Protein AF-A0A6C0CPL9-F1 (afdb_monomer)

Organism: NCBI:txid1070528

Solvent-accessible surface area (backbone atoms only — 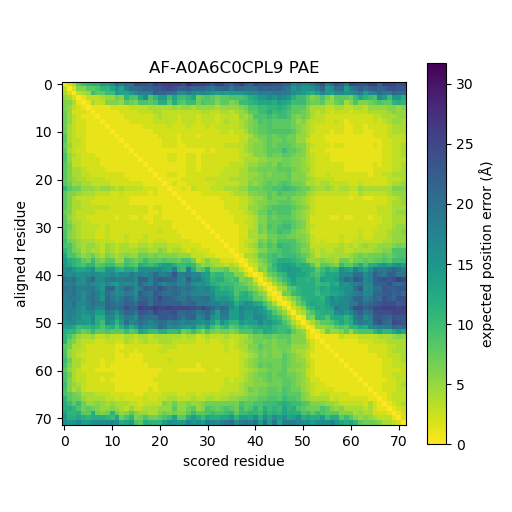not comparable to full-atom values): 4141 Å² total; per-residue (Å²): 126,76,63,63,40,55,50,51,45,53,49,32,21,49,49,13,44,48,31,78,79,37,73,68,46,54,64,52,50,52,50,50,51,51,51,51,47,59,75,63,64,63,69,89,58,99,73,68,97,68,71,75,48,71,68,58,42,53,48,34,18,49,49,21,44,46,47,64,68,76,76,107

Mean predicted aligned error: 6.82 Å

Structure (mmCIF, N/CA/C/O backbone):
data_AF-A0A6C0CPL9-F1
#
_entry.id   AF-A0A6C0CPL9-F1
#
loop_
_atom_site.group_PDB
_atom_site.id
_atom_site.type_symbol
_atom_site.label_atom_id
_atom_site.label_alt_id
_atom_site.label_comp_id
_atom_site.label_asym_id
_atom_site.label_entity_id
_atom_site.label_seq_id
_atom_site.pdbx_PDB_ins_code
_atom_site.Cartn_x
_atom_site.Cartn_y
_atom_site.Cartn_z
_atom_site.occupancy
_atom_site.B_iso_or_equiv
_atom_site.auth_seq_id
_atom_site.auth_comp_id
_atom_site.auth_asym_id
_atom_site.auth_atom_id
_atom_site.pdbx_PDB_model_num
ATOM 1 N N . MET A 1 1 ? 19.115 5.055 -1.690 1.00 50.16 1 MET A N 1
ATOM 2 C CA . MET A 1 1 ? 18.181 4.068 -2.277 1.00 50.16 1 MET A CA 1
ATOM 3 C C . MET A 1 1 ? 17.361 3.292 -1.235 1.00 50.16 1 MET A C 1
ATOM 5 O O . MET A 1 1 ? 16.266 2.893 -1.581 1.00 50.16 1 MET A O 1
ATOM 9 N N . GLY A 1 2 ? 17.786 3.148 0.035 1.00 51.09 2 GLY A N 1
ATOM 10 C CA . GLY A 1 2 ? 17.016 2.398 1.055 1.00 51.09 2 GLY A CA 1
ATOM 11 C C . GLY A 1 2 ? 15.818 3.108 1.722 1.00 51.09 2 GLY A C 1
ATOM 12 O O . GLY A 1 2 ? 14.909 2.430 2.180 1.00 51.09 2 GLY A O 1
ATOM 13 N N . ASN A 1 3 ? 15.766 4.449 1.759 1.00 61.03 3 ASN A N 1
ATOM 14 C CA . ASN A 1 3 ? 14.695 5.165 2.484 1.00 61.03 3 ASN A CA 1
ATOM 15 C C . ASN A 1 3 ? 13.409 5.389 1.677 1.00 61.03 3 ASN A C 1
ATOM 17 O O . ASN A 1 3 ? 12.331 5.396 2.255 1.00 61.03 3 ASN A O 1
ATOM 21 N N . VAL A 1 4 ? 13.499 5.587 0.359 1.00 63.59 4 VAL A N 1
ATOM 22 C CA . VAL A 1 4 ? 12.325 5.953 -0.458 1.00 63.59 4 VAL A CA 1
ATOM 23 C C . VAL A 1 4 ? 11.365 4.768 -0.607 1.00 63.59 4 VAL A C 1
ATOM 25 O O . VAL A 1 4 ? 10.168 4.936 -0.412 1.00 63.59 4 VAL A O 1
ATOM 28 N N . SER A 1 5 ? 11.903 3.566 -0.836 1.00 75.31 5 SER A N 1
ATOM 29 C CA . SER A 1 5 ? 11.127 2.319 -0.909 1.00 75.31 5 SER A CA 1
ATOM 30 C C . SER A 1 5 ? 10.431 1.992 0.418 1.00 75.31 5 SER A C 1
ATOM 32 O O . SER A 1 5 ? 9.240 1.699 0.446 1.00 75.31 5 SER A O 1
ATOM 34 N N . LEU A 1 6 ? 11.124 2.148 1.553 1.00 81.81 6 LEU A N 1
ATOM 35 C CA . LEU A 1 6 ? 10.509 1.941 2.867 1.00 81.81 6 LEU A CA 1
ATOM 36 C C . LEU A 1 6 ? 9.364 2.931 3.134 1.00 81.81 6 LEU A C 1
ATOM 38 O O . LEU A 1 6 ? 8.326 2.543 3.662 1.00 81.81 6 LEU A O 1
ATOM 42 N N . ILE A 1 7 ? 9.535 4.202 2.760 1.00 85.94 7 ILE A N 1
ATOM 43 C CA . ILE A 1 7 ? 8.482 5.214 2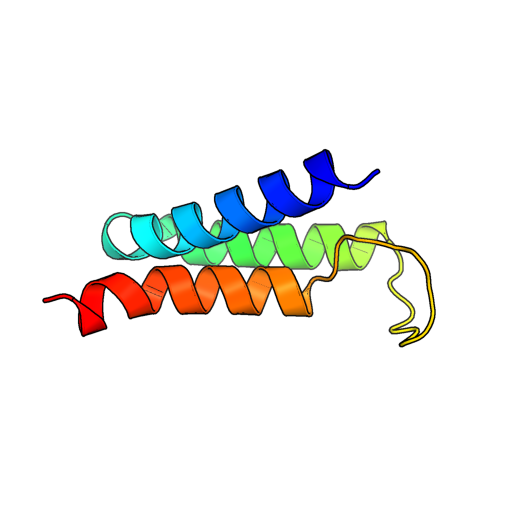.898 1.00 85.94 7 ILE A CA 1
ATOM 44 C C . ILE A 1 7 ? 7.274 4.861 2.019 1.00 85.94 7 ILE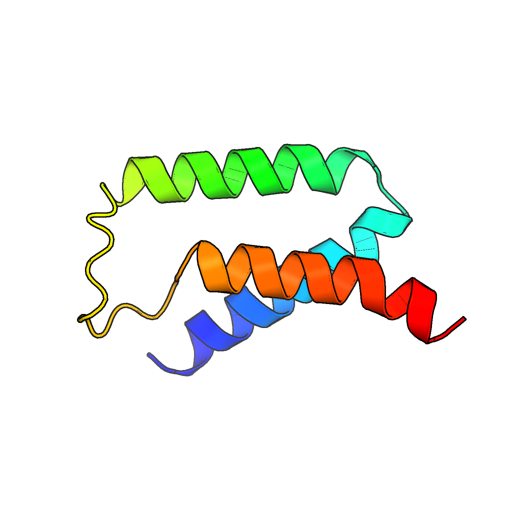 A C 1
ATOM 46 O O . ILE A 1 7 ? 6.147 4.955 2.500 1.00 85.94 7 ILE A O 1
ATOM 50 N N . ASN A 1 8 ? 7.494 4.410 0.780 1.00 85.94 8 ASN A N 1
ATOM 51 C CA . ASN A 1 8 ? 6.428 3.980 -0.130 1.00 85.94 8 ASN A CA 1
ATOM 52 C C . ASN A 1 8 ? 5.588 2.849 0.493 1.00 85.94 8 ASN A C 1
ATOM 54 O O . ASN A 1 8 ? 4.372 2.953 0.643 1.00 85.94 8 ASN A O 1
ATOM 58 N N . HIS A 1 9 ? 6.266 1.831 1.015 1.00 88.12 9 HIS A N 1
ATOM 59 C CA . HIS A 1 9 ? 5.660 0.719 1.741 1.00 88.12 9 HIS A CA 1
ATOM 60 C C . HIS A 1 9 ? 4.844 1.155 2.977 1.00 88.12 9 HIS A C 1
ATOM 62 O O . HIS A 1 9 ? 3.732 0.666 3.196 1.00 88.12 9 HIS A O 1
ATOM 68 N N . ILE A 1 10 ? 5.357 2.101 3.777 1.00 92.31 10 ILE A N 1
ATOM 69 C CA . ILE A 1 10 ? 4.640 2.658 4.940 1.00 92.31 10 ILE A CA 1
ATOM 70 C C . ILE A 1 10 ? 3.372 3.401 4.501 1.00 92.31 10 ILE A C 1
ATOM 72 O O . ILE A 1 10 ? 2.326 3.281 5.149 1.00 92.31 10 ILE A O 1
ATOM 76 N N . ILE A 1 11 ? 3.443 4.154 3.401 1.00 93.75 11 ILE A N 1
ATOM 77 C CA . ILE A 1 11 ? 2.289 4.862 2.839 1.00 93.75 11 ILE A CA 1
ATOM 78 C C . ILE A 1 11 ? 1.213 3.856 2.425 1.00 93.75 11 ILE A C 1
ATOM 80 O O . ILE A 1 11 ? 0.062 4.015 2.826 1.00 93.75 11 ILE A O 1
ATOM 84 N N . HIS A 1 12 ? 1.572 2.788 1.711 1.00 95.12 12 HIS A N 1
ATOM 85 C CA . HIS A 1 12 ? 0.609 1.777 1.257 1.00 95.12 12 HIS A CA 1
ATOM 86 C C . HIS A 1 12 ? -0.060 1.035 2.403 1.00 95.12 12 HIS A 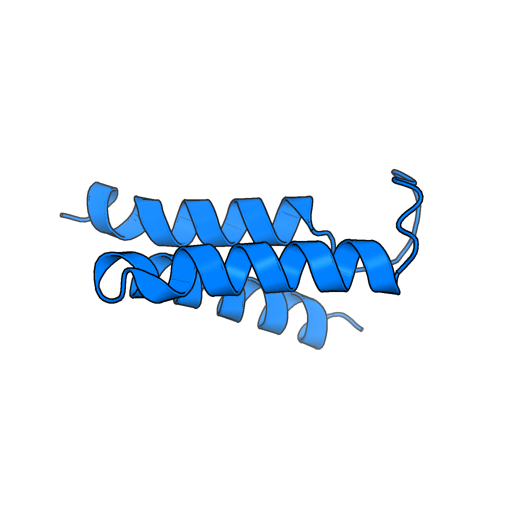C 1
ATOM 88 O O . HIS A 1 12 ? -1.279 0.867 2.400 1.00 95.12 12 HIS A O 1
ATOM 94 N N . PHE A 1 13 ? 0.707 0.670 3.431 1.00 95.62 13 PHE A N 1
ATOM 95 C CA . PHE A 1 13 ? 0.143 0.109 4.655 1.00 95.62 13 PHE A CA 1
ATOM 96 C C . PHE A 1 13 ? -0.858 1.077 5.306 1.00 95.62 13 PHE A C 1
ATOM 98 O O . PHE A 1 13 ? -1.972 0.688 5.660 1.00 95.62 13 PHE A O 1
ATOM 105 N N . THR A 1 14 ? -0.500 2.360 5.411 1.00 96.31 14 THR A N 1
ATOM 106 C CA . THR A 1 14 ? -1.367 3.396 5.993 1.00 96.31 14 THR A CA 1
ATOM 107 C C . THR A 1 14 ? -2.639 3.607 5.166 1.00 96.31 14 THR A C 1
ATOM 109 O O . THR A 1 14 ? -3.727 3.721 5.730 1.00 96.31 14 THR A O 1
ATOM 112 N N . LEU A 1 15 ? -2.545 3.595 3.832 1.00 96.62 15 LEU A N 1
ATOM 113 C CA . LEU A 1 15 ? -3.706 3.623 2.938 1.00 96.62 15 LEU A CA 1
ATOM 114 C C . LEU A 1 15 ? -4.608 2.403 3.154 1.00 96.62 15 LEU A C 1
ATOM 116 O O . LEU A 1 15 ? -5.829 2.548 3.192 1.00 96.62 15 LEU A O 1
ATOM 120 N N . GLY A 1 16 ? -4.020 1.226 3.376 1.00 96.31 16 GLY A N 1
ATOM 121 C CA . GLY A 1 16 ? -4.738 0.020 3.775 1.00 96.31 16 GLY A CA 1
ATOM 122 C C . GLY A 1 16 ? -5.558 0.236 5.046 1.00 96.31 16 GLY A C 1
ATOM 123 O O . GLY A 1 16 ? -6.767 0.012 5.048 1.00 96.31 16 GLY A O 1
ATOM 124 N N . VAL A 1 17 ? -4.934 0.755 6.108 1.00 96.31 17 VAL A N 1
ATOM 125 C CA . VAL A 1 17 ? -5.617 1.098 7.371 1.00 96.31 17 VAL A CA 1
ATOM 126 C C . VAL A 1 17 ? -6.778 2.066 7.114 1.00 96.31 17 VAL A C 1
ATOM 128 O O . VAL A 1 17 ? -7.910 1.796 7.522 1.00 96.31 17 VAL A O 1
ATOM 131 N N . LEU A 1 18 ? -6.523 3.156 6.383 1.00 96.44 18 LEU A N 1
ATOM 132 C CA . LEU A 1 18 ? -7.514 4.191 6.071 1.00 96.44 18 LEU A CA 1
ATOM 133 C C . LEU A 1 18 ? -8.666 3.689 5.191 1.00 96.44 18 LEU A C 1
ATOM 135 O O . LEU A 1 18 ? -9.773 4.221 5.280 1.00 96.44 18 LEU A O 1
ATOM 139 N N . SER A 1 19 ? -8.447 2.652 4.380 1.00 96.19 19 SER A N 1
ATOM 140 C CA . SER A 1 19 ? -9.482 2.081 3.509 1.00 96.19 19 SER A CA 1
ATOM 141 C C . SER A 1 19 ? -10.677 1.505 4.277 1.00 96.19 19 SER A C 1
ATOM 143 O O . SER A 1 19 ? -11.781 1.476 3.742 1.00 96.19 19 SER A O 1
ATOM 145 N N . ASN A 1 20 ? -10.498 1.145 5.556 1.00 93.31 20 ASN A N 1
ATOM 146 C CA . ASN A 1 20 ? -11.598 0.742 6.440 1.00 93.31 20 ASN A CA 1
ATOM 147 C C . ASN A 1 20 ? -12.556 1.896 6.782 1.00 93.31 20 ASN A C 1
ATOM 149 O O . ASN A 1 20 ? -13.679 1.645 7.214 1.00 93.31 20 ASN A O 1
ATOM 153 N N . TYR A 1 21 ? -12.114 3.145 6.618 1.00 94.88 21 TYR A N 1
ATOM 154 C CA . TYR A 1 21 ? -12.905 4.349 6.886 1.00 94.88 21 TYR A CA 1
ATOM 155 C C . TYR A 1 21 ? -13.377 5.031 5.598 1.00 94.88 21 TYR A C 1
ATOM 157 O O . TYR A 1 21 ? -14.435 5.656 5.584 1.00 94.88 21 TYR A O 1
ATOM 165 N N . TYR A 1 22 ? -12.615 4.897 4.508 1.00 95.81 22 TYR A N 1
ATOM 166 C CA . TYR A 1 22 ? -12.895 5.547 3.229 1.00 95.81 22 TYR A CA 1
ATOM 167 C C . TYR A 1 22 ? -12.894 4.529 2.081 1.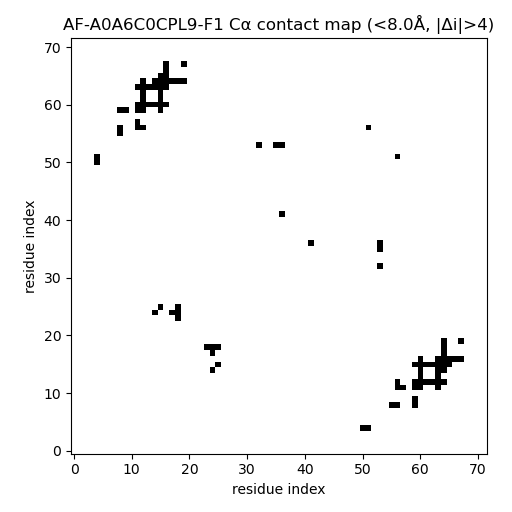00 95.81 22 TYR A C 1
ATOM 169 O O . TYR A 1 22 ? -11.851 4.216 1.505 1.00 95.81 22 TYR A O 1
ATOM 177 N N . ASN A 1 23 ? -14.088 4.077 1.685 1.00 92.00 23 ASN A N 1
ATOM 178 C CA . ASN A 1 23 ? -14.277 3.044 0.654 1.00 92.00 23 ASN A CA 1
ATOM 179 C C . ASN A 1 23 ? -13.643 3.388 -0.706 1.00 92.00 23 ASN A C 1
ATOM 181 O O . ASN A 1 23 ? -13.264 2.491 -1.453 1.00 92.00 23 ASN A O 1
ATOM 185 N N . ASN A 1 24 ? -13.491 4.679 -1.023 1.00 95.31 24 ASN A N 1
ATOM 186 C CA . ASN A 1 24 ? -12.898 5.139 -2.283 1.00 95.31 24 ASN A CA 1
ATOM 187 C C . ASN A 1 24 ? -11.383 4.883 -2.369 1.00 95.31 24 ASN A C 1
ATOM 189 O O . ASN A 1 24 ? -10.831 4.905 -3.466 1.00 95.31 24 ASN A O 1
ATOM 193 N N . ILE A 1 25 ? -10.703 4.621 -1.246 1.00 96.44 25 ILE A N 1
ATOM 194 C CA . ILE A 1 25 ? -9.254 4.379 -1.239 1.00 96.44 25 ILE A CA 1
ATOM 195 C C . ILE A 1 25 ? -8.908 3.092 -1.993 1.00 96.44 25 ILE A C 1
ATOM 197 O O . ILE A 1 25 ? -7.945 3.089 -2.751 1.00 96.44 25 ILE A O 1
ATOM 201 N N . VAL A 1 26 ? -9.703 2.026 -1.851 1.00 95.12 26 VAL A N 1
ATOM 202 C CA . VAL A 1 26 ? -9.451 0.739 -2.526 1.00 95.12 26 VAL A CA 1
ATOM 203 C C . VAL A 1 26 ? -9.418 0.877 -4.056 1.00 95.12 26 VAL A C 1
ATOM 205 O O . VAL A 1 26 ? -8.401 0.518 -4.649 1.00 95.12 26 VAL A O 1
ATOM 208 N N . PRO A 1 27 ? -10.459 1.406 -4.736 1.00 96.06 27 PRO A N 1
ATOM 209 C CA . PRO A 1 27 ? -10.419 1.541 -6.189 1.00 96.06 27 PRO A CA 1
ATOM 210 C C . PRO A 1 27 ? -9.335 2.518 -6.664 1.00 96.06 27 PRO A C 1
ATOM 212 O O . PRO A 1 27 ? -8.700 2.253 -7.681 1.00 96.06 27 PRO A O 1
ATOM 215 N N . ILE A 1 28 ? -9.066 3.606 -5.929 1.00 95.50 28 ILE A N 1
ATOM 216 C CA . ILE A 1 28 ? -7.978 4.545 -6.262 1.00 95.50 28 ILE A CA 1
ATOM 217 C C . ILE A 1 28 ? -6.619 3.844 -6.184 1.00 95.50 28 ILE A C 1
ATOM 219 O O . ILE A 1 28 ? -5.796 3.992 -7.087 1.00 95.50 28 ILE A O 1
ATOM 223 N N . PHE A 1 29 ? -6.398 3.057 -5.133 1.00 94.38 29 PHE A N 1
ATOM 224 C CA . PHE A 1 29 ? -5.164 2.313 -4.939 1.00 94.38 29 PHE A CA 1
ATOM 225 C C . PHE A 1 29 ? -4.949 1.272 -6.043 1.00 94.38 29 PHE A C 1
ATOM 227 O O . PHE A 1 29 ? -3.868 1.203 -6.618 1.00 94.38 29 PHE A O 1
ATOM 234 N N . LEU A 1 30 ? -5.990 0.521 -6.416 1.00 93.38 30 LEU A N 1
ATOM 235 C CA . LEU A 1 30 ? -5.907 -0.442 -7.517 1.00 93.38 30 LEU A CA 1
ATOM 236 C C . LEU A 1 30 ? -5.600 0.234 -8.859 1.00 93.38 30 LEU A C 1
ATOM 238 O O . LEU A 1 30 ? -4.767 -0.261 -9.614 1.00 93.38 30 LEU A O 1
ATOM 242 N N . LEU A 1 31 ? -6.225 1.379 -9.149 1.00 92.81 31 LEU A N 1
ATOM 243 C CA . LEU A 1 31 ? -5.915 2.151 -10.353 1.00 92.81 31 LEU A CA 1
ATOM 244 C C . LEU A 1 31 ? -4.460 2.625 -10.350 1.00 92.81 31 LEU A C 1
ATOM 246 O O . LEU A 1 31 ? -3.777 2.472 -11.359 1.00 92.81 31 LEU A O 1
ATOM 250 N N . TYR A 1 32 ? -3.974 3.147 -9.222 1.00 89.44 32 TYR A N 1
ATOM 251 C CA . TYR A 1 32 ? -2.573 3.536 -9.057 1.00 89.44 32 TYR A CA 1
ATOM 252 C C . TYR A 1 32 ? -1.618 2.372 -9.368 1.00 89.44 32 TYR A C 1
ATOM 254 O O . TYR A 1 32 ? -0.709 2.547 -10.175 1.00 89.44 32 TYR A O 1
ATOM 262 N N . GLN A 1 33 ? -1.881 1.175 -8.833 1.00 87.69 33 GLN A N 1
ATOM 263 C CA . GLN A 1 33 ? -1.068 -0.020 -9.093 1.00 87.69 33 GLN A CA 1
ATOM 264 C C . GLN A 1 33 ? -1.095 -0.448 -10.572 1.00 87.69 33 GLN A C 1
ATOM 266 O O . GLN A 1 33 ? -0.071 -0.843 -11.127 1.00 87.69 33 GLN A O 1
ATOM 271 N N . ILE A 1 34 ? -2.242 -0.321 -11.250 1.00 86.44 34 ILE A N 1
ATOM 272 C CA . ILE A 1 34 ? -2.353 -0.598 -12.693 1.00 86.44 34 ILE A CA 1
ATOM 273 C C . ILE A 1 34 ? -1.535 0.410 -13.508 1.00 86.44 34 ILE A C 1
ATOM 275 O O . ILE A 1 34 ? -0.816 0.016 -14.428 1.00 86.44 34 ILE A O 1
ATOM 279 N N . PHE A 1 35 ? -1.625 1.704 -13.184 1.00 84.81 35 PHE A N 1
ATOM 280 C CA . PHE A 1 35 ? -0.846 2.740 -13.866 1.00 84.81 35 PHE A CA 1
ATOM 281 C C . PHE A 1 35 ? 0.654 2.553 -13.655 1.00 84.81 35 PHE A C 1
ATOM 283 O O . PHE A 1 35 ? 1.418 2.709 -14.609 1.00 84.81 35 PHE A O 1
ATOM 290 N N . ASP A 1 36 ? 1.069 2.193 -12.442 1.00 77.69 36 ASP A N 1
ATOM 291 C CA . ASP A 1 36 ? 2.473 1.945 -12.136 1.00 77.69 36 ASP A CA 1
ATOM 292 C C . ASP A 1 36 ? 2.990 0.699 -12.876 1.00 77.69 36 ASP A C 1
ATOM 294 O O . ASP A 1 36 ? 4.011 0.751 -13.569 1.00 77.69 36 ASP A O 1
ATOM 298 N N . GLY A 1 37 ? 2.192 -0.375 -12.894 1.00 74.19 37 GLY A N 1
ATOM 299 C CA . GLY A 1 37 ? 2.443 -1.575 -13.697 1.00 74.19 37 GLY A CA 1
ATOM 300 C C . GLY A 1 37 ? 2.601 -1.303 -15.188 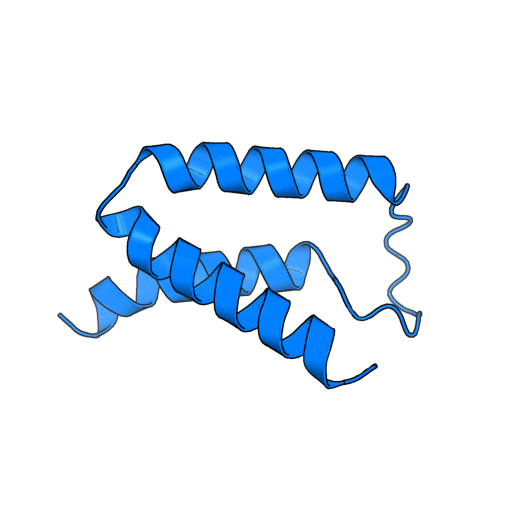1.00 74.19 37 GLY A C 1
ATOM 301 O O . GLY A 1 37 ? 3.535 -1.812 -15.818 1.00 74.19 37 GLY A O 1
ATOM 302 N N . TYR A 1 38 ? 1.732 -0.460 -15.748 1.00 72.88 38 TYR A N 1
ATOM 303 C CA . TYR A 1 38 ? 1.780 -0.081 -17.158 1.00 72.88 38 TYR A CA 1
ATOM 304 C C . TYR A 1 38 ? 2.993 0.803 -17.478 1.00 72.88 38 TYR A C 1
ATOM 306 O O . TYR A 1 38 ? 3.713 0.549 -18.445 1.00 72.88 38 TYR A O 1
ATOM 314 N N . LYS A 1 39 ? 3.262 1.824 -16.652 1.00 66.12 39 LYS A N 1
ATOM 315 C CA . LYS A 1 39 ? 4.351 2.792 -16.858 1.00 66.12 39 LYS A CA 1
ATOM 316 C C . LYS A 1 39 ? 5.728 2.135 -16.835 1.00 66.12 39 LYS A C 1
ATOM 318 O O . LYS A 1 39 ? 6.611 2.535 -17.592 1.00 66.12 39 LYS A O 1
ATOM 323 N N . PHE A 1 40 ? 5.917 1.133 -15.983 1.00 58.91 40 PHE A N 1
ATOM 324 C CA . PHE A 1 40 ? 7.200 0.451 -15.852 1.00 58.91 40 PHE A CA 1
ATOM 325 C C . PHE A 1 40 ? 7.398 -0.706 -16.827 1.00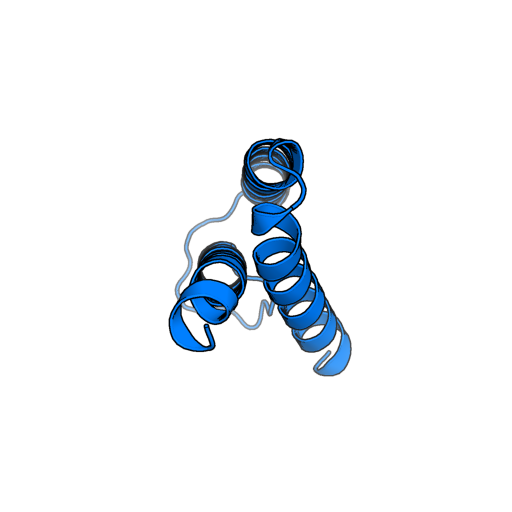 58.91 40 PHE A C 1
ATOM 327 O O . PHE A 1 40 ? 8.486 -1.285 -16.837 1.00 58.91 40 PHE A O 1
ATOM 334 N N . ASN A 1 41 ? 6.398 -1.005 -17.671 1.00 56.97 41 ASN A N 1
ATOM 335 C CA . ASN A 1 41 ? 6.426 -2.122 -18.613 1.00 56.97 41 ASN A CA 1
ATOM 336 C C . ASN A 1 41 ? 6.970 -3.375 -17.908 1.00 56.97 41 ASN A C 1
ATOM 338 O O . ASN A 1 41 ? 7.924 -3.992 -18.394 1.00 56.97 41 ASN A O 1
ATOM 342 N N . TYR A 1 42 ? 6.456 -3.630 -16.688 1.00 54.09 42 TYR A N 1
ATOM 343 C CA . TYR A 1 42 ? 6.988 -4.605 -15.736 1.00 54.09 42 TYR A CA 1
ATOM 344 C C . TYR A 1 42 ? 7.069 -5.966 -16.425 1.00 54.09 42 TYR A C 1
ATOM 346 O O . TYR A 1 42 ? 6.134 -6.764 -16.420 1.00 54.09 42 TYR A O 1
ATOM 354 N N . LYS A 1 43 ? 8.230 -6.277 -17.005 1.00 51.38 43 LYS A N 1
ATOM 355 C CA . LYS A 1 43 ? 8.651 -7.662 -17.087 1.00 51.38 43 LYS A CA 1
ATOM 356 C C . LYS A 1 43 ? 8.767 -8.069 -15.629 1.00 51.38 43 LYS A C 1
ATOM 358 O O . LYS A 1 43 ? 9.552 -7.469 -14.900 1.00 51.38 43 LYS A O 1
ATOM 363 N N . VAL A 1 44 ? 7.945 -9.020 -15.200 1.00 52.88 44 VAL A N 1
ATOM 364 C CA . VAL A 1 44 ? 8.061 -9.665 -13.889 1.00 52.88 44 VAL A CA 1
ATOM 365 C C . VAL A 1 44 ? 9.397 -10.407 -13.889 1.00 52.88 44 VAL A C 1
ATOM 367 O O . VAL A 1 44 ? 9.481 -11.598 -14.177 1.00 52.88 44 VAL A O 1
ATOM 370 N N . VAL A 1 45 ? 10.487 -9.668 -13.708 1.00 51.69 45 VAL A N 1
ATOM 371 C CA . VAL A 1 45 ? 11.826 -10.219 -13.603 1.00 51.69 45 VAL A CA 1
ATOM 372 C C . VAL A 1 45 ? 12.063 -10.362 -12.113 1.00 51.69 45 VAL A C 1
ATOM 374 O O . VAL A 1 45 ? 12.345 -9.385 -11.434 1.00 51.69 45 VAL A O 1
ATOM 377 N N . LEU A 1 46 ? 11.997 -11.595 -11.610 1.00 51.38 46 LEU A N 1
ATOM 378 C CA . LEU A 1 46 ? 12.331 -11.966 -10.222 1.00 51.38 46 LEU A CA 1
ATOM 379 C C . LEU A 1 46 ? 13.791 -11.639 -9.822 1.00 51.38 46 LEU A C 1
ATOM 381 O O . LEU A 1 46 ? 14.250 -12.020 -8.749 1.00 51.38 46 LEU A O 1
ATOM 385 N N . LYS A 1 47 ? 14.556 -10.986 -10.704 1.00 47.09 47 LYS A N 1
ATOM 386 C CA . LYS A 1 47 ? 15.950 -10.589 -10.519 1.00 47.09 47 LYS A CA 1
ATOM 387 C C . LYS A 1 47 ? 16.131 -9.147 -10.984 1.00 47.09 47 LYS A C 1
ATOM 389 O O . LYS A 1 47 ? 16.232 -8.888 -12.181 1.00 47.09 47 LYS A O 1
ATOM 394 N N . GLY A 1 48 ? 16.219 -8.226 -10.035 1.00 46.34 48 GLY A N 1
ATOM 395 C CA . GLY A 1 48 ? 16.624 -6.850 -10.289 1.00 46.34 48 GLY A CA 1
ATOM 396 C C . GLY A 1 48 ? 16.598 -6.021 -9.014 1.00 46.34 48 GLY A C 1
ATOM 397 O O . GLY A 1 48 ? 15.697 -6.167 -8.201 1.00 46.34 48 GLY A O 1
ATOM 398 N N . GLU A 1 49 ? 17.573 -5.129 -8.860 1.00 51.19 49 GLU A N 1
ATOM 399 C CA . GLU A 1 49 ? 17.731 -4.175 -7.749 1.00 51.19 49 GLU A CA 1
ATOM 400 C C . GLU A 1 49 ? 16.612 -3.109 -7.655 1.00 51.19 49 GLU A C 1
ATOM 402 O O . GLU A 1 49 ? 16.801 -2.056 -7.046 1.00 51.19 49 GLU A O 1
ATOM 407 N N . LYS A 1 50 ? 15.451 -3.323 -8.289 1.00 54.41 50 LYS A N 1
ATOM 408 C CA . LYS A 1 50 ? 14.352 -2.355 -8.294 1.00 54.41 50 LYS A CA 1
ATOM 409 C C . LYS A 1 50 ? 13.440 -2.593 -7.098 1.00 54.41 50 LYS A C 1
ATOM 411 O O . LYS A 1 50 ? 12.820 -3.634 -6.955 1.00 54.41 50 LYS A O 1
ATOM 416 N N . THR A 1 51 ? 13.426 -1.587 -6.241 1.00 54.06 51 THR A N 1
ATOM 417 C CA . THR A 1 51 ? 12.908 -1.563 -4.874 1.00 54.06 51 THR A CA 1
ATOM 418 C C . THR A 1 51 ? 11.430 -1.178 -4.743 1.00 54.06 51 THR A C 1
ATOM 420 O O . THR A 1 51 ? 10.982 -0.958 -3.624 1.00 54.06 51 THR A O 1
ATOM 423 N N . ASP A 1 52 ? 10.684 -1.082 -5.839 1.00 58.12 52 ASP A N 1
ATOM 424 C CA . ASP A 1 52 ? 9.228 -0.909 -5.816 1.00 58.12 52 ASP A CA 1
ATOM 425 C C . ASP A 1 52 ? 8.644 -2.132 -6.516 1.00 58.12 52 ASP A C 1
ATOM 427 O O . ASP A 1 52 ? 9.019 -2.411 -7.647 1.00 58.12 52 ASP A O 1
ATOM 431 N N . ASP A 1 53 ? 7.815 -2.918 -5.838 1.00 72.12 53 ASP A N 1
ATOM 432 C CA . ASP A 1 53 ? 7.188 -4.109 -6.409 1.00 72.12 53 ASP A CA 1
ATOM 433 C C . ASP A 1 53 ? 5.692 -4.027 -6.123 1.00 72.12 53 ASP A C 1
ATOM 435 O O . ASP A 1 53 ? 5.272 -3.958 -4.968 1.00 72.12 53 ASP A O 1
ATOM 439 N N . ILE A 1 54 ? 4.885 -4.068 -7.181 1.00 82.50 54 ILE A N 1
ATOM 440 C CA . ILE A 1 54 ? 3.419 -4.047 -7.108 1.00 82.50 54 ILE A CA 1
ATOM 441 C C . ILE A 1 54 ? 2.898 -5.140 -6.169 1.00 82.50 54 ILE A C 1
ATOM 443 O O . ILE A 1 54 ? 1.921 -4.934 -5.451 1.00 82.50 54 ILE A O 1
ATOM 447 N N . GLN A 1 55 ? 3.546 -6.308 -6.139 1.00 83.69 55 GLN A N 1
ATOM 448 C CA . GLN A 1 55 ? 3.188 -7.400 -5.236 1.00 83.69 55 GLN A CA 1
ATOM 449 C C . GLN A 1 55 ? 3.402 -7.008 -3.773 1.00 83.69 55 GLN A C 1
ATOM 451 O O . GLN A 1 55 ? 2.544 -7.290 -2.935 1.00 83.69 55 GLN A O 1
ATOM 456 N N . MET A 1 56 ? 4.516 -6.340 -3.468 1.00 86.31 56 MET A N 1
ATOM 457 C CA . MET A 1 56 ? 4.823 -5.872 -2.118 1.00 86.31 56 MET A CA 1
ATOM 458 C C . MET A 1 56 ? 3.867 -4.754 -1.692 1.00 86.31 56 MET A C 1
ATOM 460 O O . MET A 1 56 ? 3.334 -4.789 -0.582 1.00 86.31 56 MET A O 1
ATOM 464 N N . ASP A 1 57 ? 3.568 -3.818 -2.590 1.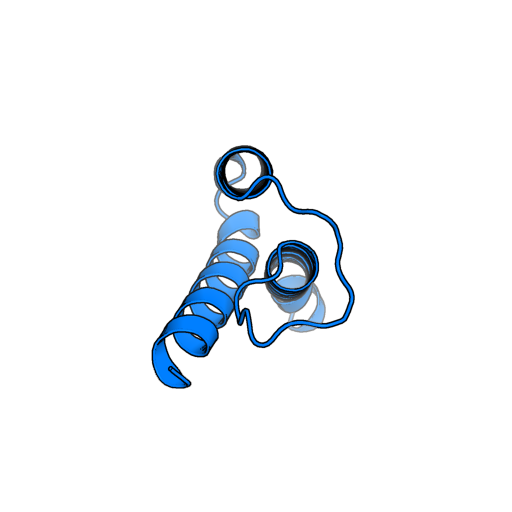00 89.31 57 ASP A N 1
ATOM 465 C CA . ASP A 1 57 ? 2.633 -2.722 -2.339 1.00 89.31 57 ASP A CA 1
ATOM 466 C C . ASP A 1 57 ? 1.211 -3.235 -2.065 1.00 89.31 57 ASP A C 1
ATOM 468 O O . ASP A 1 57 ? 0.573 -2.838 -1.085 1.00 89.31 57 ASP A O 1
ATOM 472 N N . LEU A 1 58 ? 0.721 -4.170 -2.889 1.00 91.69 58 LEU A N 1
ATOM 473 C CA . LEU A 1 58 ? -0.579 -4.825 -2.702 1.00 91.69 58 LEU A CA 1
ATOM 474 C C . LEU A 1 58 ? -0.637 -5.621 -1.393 1.00 91.69 58 LEU A C 1
ATOM 476 O O . LEU A 1 58 ? -1.656 -5.585 -0.692 1.00 91.69 58 LEU A O 1
ATOM 480 N N . LEU A 1 59 ? 0.443 -6.333 -1.052 1.00 93.00 59 LEU A N 1
ATOM 481 C CA . LEU A 1 59 ? 0.541 -7.092 0.192 1.00 93.00 59 LEU A CA 1
ATOM 482 C C . LEU A 1 59 ? 0.444 -6.159 1.401 1.00 93.00 59 LEU A C 1
ATOM 484 O O . LEU A 1 59 ? -0.364 -6.395 2.299 1.00 93.00 59 LEU A O 1
ATOM 488 N N . LEU A 1 60 ? 1.232 -5.085 1.418 1.00 94.75 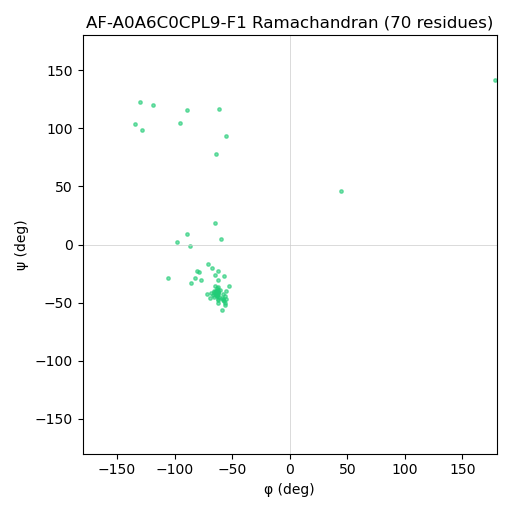60 LEU A N 1
ATOM 489 C CA . LEU A 1 60 ? 1.267 -4.136 2.527 1.00 94.75 60 LEU A CA 1
ATOM 490 C C . LEU A 1 60 ? -0.046 -3.378 2.687 1.00 94.75 60 LEU A C 1
ATOM 492 O O . LEU A 1 60 ? -0.525 -3.230 3.811 1.00 94.75 60 LEU A O 1
ATOM 496 N N . PHE A 1 61 ? -0.670 -2.970 1.583 1.00 95.94 61 PHE A N 1
ATOM 497 C CA . PHE A 1 61 ? -2.013 -2.400 1.612 1.00 95.94 61 PHE A CA 1
ATOM 498 C C . PHE A 1 61 ? -3.025 -3.371 2.234 1.00 95.94 61 PHE A C 1
ATOM 500 O O . PHE A 1 61 ? -3.783 -3.001 3.132 1.00 95.94 61 PHE A O 1
ATOM 507 N N . SER A 1 62 ? -3.005 -4.638 1.812 1.00 95.38 62 SER A N 1
ATOM 508 C CA . SER A 1 62 ? -3.910 -5.670 2.335 1.00 95.38 62 SER A CA 1
ATOM 509 C C . SER A 1 62 ? -3.678 -5.934 3.826 1.00 95.38 62 SER A C 1
ATOM 511 O O . SER A 1 62 ? -4.636 -6.044 4.593 1.00 95.38 62 SER A O 1
ATOM 513 N N . LEU A 1 63 ? -2.415 -5.974 4.263 1.00 95.75 63 LEU A N 1
ATOM 514 C CA . LEU A 1 63 ? -2.051 -6.091 5.677 1.00 95.75 63 LEU A CA 1
ATOM 515 C C . LEU A 1 63 ? -2.549 -4.891 6.487 1.00 95.75 63 LEU A C 1
ATOM 517 O O . LEU A 1 63 ? -3.123 -5.083 7.558 1.00 95.75 63 LEU A O 1
ATOM 521 N N . GLY A 1 64 ? -2.407 -3.673 5.964 1.00 95.62 64 GLY A N 1
ATOM 522 C CA . GLY A 1 64 ? -2.961 -2.466 6.574 1.00 95.62 64 GLY A CA 1
ATOM 523 C C . GLY A 1 64 ? -4.477 -2.562 6.747 1.00 95.62 64 GLY A C 1
ATOM 524 O O . GLY A 1 64 ? -4.993 -2.350 7.845 1.00 95.62 64 GLY A O 1
ATOM 525 N N . ALA A 1 65 ? -5.187 -2.976 5.695 1.00 94.25 65 ALA A N 1
ATOM 526 C CA . ALA A 1 65 ? -6.640 -3.125 5.711 1.00 94.25 65 ALA A CA 1
ATOM 527 C C . ALA A 1 65 ? -7.121 -4.168 6.733 1.00 94.25 65 ALA A C 1
ATOM 529 O O . ALA A 1 65 ? -8.118 -3.947 7.420 1.00 94.25 65 ALA A O 1
ATOM 530 N N . ILE A 1 66 ? -6.403 -5.285 6.875 1.00 95.12 66 ILE A N 1
ATOM 531 C CA . ILE A 1 66 ? -6.775 -6.369 7.794 1.00 95.12 66 ILE A CA 1
ATOM 532 C C . ILE A 1 66 ? -6.319 -6.085 9.233 1.00 95.12 66 ILE A C 1
ATOM 534 O O . ILE A 1 66 ? -6.990 -6.516 10.169 1.00 95.12 66 ILE A O 1
ATOM 538 N N . SER A 1 67 ? -5.232 -5.336 9.444 1.00 93.31 67 SER A N 1
ATOM 539 C CA . SER A 1 67 ? -4.656 -5.099 10.780 1.00 93.31 67 SER A CA 1
ATOM 540 C C . SER A 1 67 ? -5.662 -4.515 11.778 1.00 93.31 67 SER A C 1
ATOM 542 O O . SER A 1 67 ? -5.741 -4.969 12.917 1.00 93.31 67 SER A O 1
ATOM 544 N N . LEU A 1 68 ? -6.512 -3.590 11.328 1.00 85.75 68 LEU A N 1
ATOM 545 C CA . LEU A 1 68 ? -7.594 -3.008 12.126 1.00 85.75 68 LEU A CA 1
ATOM 546 C C . LEU A 1 68 ? -8.639 -4.032 12.579 1.00 85.75 68 LEU A C 1
ATOM 548 O O . LEU A 1 68 ? -9.237 -3.851 13.632 1.00 85.75 68 LEU A O 1
ATOM 552 N N . ARG A 1 69 ? -8.871 -5.098 11.803 1.00 82.25 69 ARG A N 1
ATOM 553 C CA . ARG A 1 69 ? -9.783 -6.188 12.186 1.00 82.25 69 ARG A CA 1
ATOM 554 C C . ARG A 1 69 ? -9.160 -7.132 13.206 1.00 82.25 69 ARG A C 1
ATOM 556 O O . ARG A 1 69 ? -9.893 -7.726 13.978 1.00 82.25 69 ARG A O 1
ATOM 563 N N . LEU A 1 70 ? -7.838 -7.296 13.178 1.00 78.75 70 LEU A N 1
ATOM 564 C CA . LEU A 1 70 ? -7.115 -8.179 14.098 1.00 78.75 70 LEU A CA 1
ATOM 565 C C . LEU A 1 70 ? -6.876 -7.538 15.471 1.00 78.75 70 LEU A C 1
ATOM 567 O O . LEU A 1 70 ? -6.658 -8.251 16.443 1.00 78.75 70 LEU A O 1
ATOM 571 N N . LEU A 1 71 ? -6.888 -6.205 15.542 1.00 75.69 71 LEU A N 1
ATOM 572 C CA . LEU A 1 71 ? -6.638 -5.427 16.761 1.00 75.69 71 LEU A CA 1
ATOM 573 C C . LEU A 1 71 ? -7.917 -4.961 17.477 1.00 75.69 71 LEU A C 1
ATOM 575 O O . LEU A 1 71 ? -7.822 -4.238 18.468 1.00 75.69 71 LEU A O 1
ATOM 579 N N . LYS A 1 72 ? -9.092 -5.326 16.963 1.00 59.34 72 LYS A N 1
ATOM 580 C CA . LYS A 1 72 ? -10.403 -4.923 17.480 1.00 59.34 72 LYS A CA 1
ATOM 581 C C . LYS A 1 72 ? -11.117 -6.116 18.096 1.00 59.34 72 LYS A C 1
ATOM 583 O O . LYS A 1 72 ? -11.782 -5.901 19.130 1.00 59.34 72 LYS A O 1
#

Sequence (72 aa):
MGNVSLINHIIHFTLGVLSNYYNNIVPIFLLYQIFDGYKFNYKVVLKGEKTDDIQMDLLLFSLGAISLRLLK

Foldseek 3Di:
DPPPLVVLLVVLLQLLLCCVVPVVSVVVLVVVLVVVCVVVVDPVDPDDPDSDDSVSSVVSSPCSNCVVVVVD

Radius of gyration: 13.0 Å; Cα contacts (8 Å, |Δi|>4): 51; chains: 1; bounding box: 32×18×36 Å

pLDDT: mean 80.57, std 16.86, range [46.34, 96.62]

Secondary structure (DSSP, 8-state):
-HHHHHHHHHHHHHHHHHHTT-TTHHHHHHHHHHHHHHHTT----S-------HHHHHHHHHHHHHHHHH--